Protein AF-G2ZJW9-F1 (afdb_monomer_lite)

pLDDT: mean 82.4, std 15.06, range [38.41, 94.12]

Foldseek 3Di:
DDDLVVLLVCLLCQEAEEAPDDDDLVSLVSSLVSLLVSV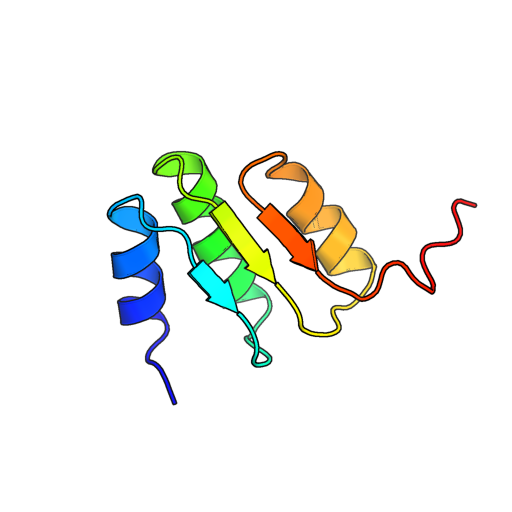YAYEYADDDDPVSVVVSCVSPRNYDYNDDCVPPDDD

Sequence (75 aa):
MAHPDVLLAIVQNGNDLTLTSAVSPDTLRRLANAAQQSGARLNVTTQLHPDLIRELLAFGKAISFVDGLANFKKD

Structure (mmCIF, N/CA/C/O backbone):
data_AF-G2ZJW9-F1
#
_entry.id   AF-G2ZJW9-F1
#
loop_
_atom_site.group_PDB
_atom_site.id
_atom_site.type_symbol
_atom_site.label_atom_id
_atom_site.label_alt_id
_atom_site.label_comp_id
_atom_site.label_asym_id
_atom_site.label_entity_id
_atom_site.label_seq_id
_atom_site.pdbx_PDB_ins_code
_atom_site.Cartn_x
_atom_site.Cartn_y
_atom_site.Cartn_z
_atom_site.occupancy
_atom_site.B_iso_or_equiv
_atom_site.auth_seq_id
_atom_site.auth_comp_id
_atom_site.auth_asym_id
_atom_site.auth_atom_id
_atom_site.pdbx_PDB_model_num
ATOM 1 N N . MET A 1 1 ? -12.546 -10.768 -10.475 1.00 51.38 1 MET A N 1
ATOM 2 C CA . MET A 1 1 ? -11.845 -9.487 -10.240 1.00 51.38 1 MET A CA 1
ATOM 3 C C . MET A 1 1 ? -12.356 -8.951 -8.912 1.00 51.38 1 MET A C 1
ATOM 5 O O . MET A 1 1 ? -13.569 -8.869 -8.767 1.00 51.38 1 MET A O 1
ATOM 9 N N . 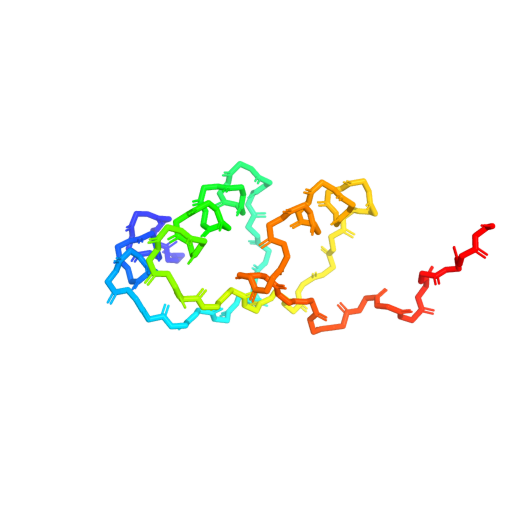ALA A 1 2 ? -11.497 -8.711 -7.918 1.00 59.44 2 ALA A N 1
ATOM 10 C CA . ALA A 1 2 ? -11.952 -8.126 -6.654 1.00 59.44 2 ALA A CA 1
ATOM 11 C C . ALA A 1 2 ? -12.454 -6.698 -6.917 1.00 59.44 2 ALA A C 1
ATOM 13 O O . ALA A 1 2 ? -11.774 -5.933 -7.601 1.00 59.44 2 ALA A O 1
ATOM 14 N N . HIS A 1 3 ? -13.645 -6.355 -6.422 1.00 78.00 3 HIS A N 1
ATOM 15 C CA . HIS A 1 3 ? -14.174 -5.003 -6.579 1.00 78.00 3 HIS A CA 1
ATOM 16 C C . HIS A 1 3 ? -13.318 -4.048 -5.728 1.00 78.00 3 HIS A C 1
ATOM 18 O O . HIS A 1 3 ? -13.098 -4.343 -4.549 1.00 78.00 3 HIS A O 1
ATOM 24 N N . PRO A 1 4 ? -12.831 -2.921 -6.275 1.00 79.31 4 PRO A N 1
ATOM 25 C CA . PRO A 1 4 ? -11.975 -1.984 -5.544 1.00 79.31 4 PRO A CA 1
ATOM 26 C C . PRO A 1 4 ? -12.620 -1.469 -4.249 1.00 79.31 4 PRO A C 1
ATOM 28 O O . PRO A 1 4 ? -11.914 -1.199 -3.283 1.00 79.31 4 PRO A O 1
ATOM 31 N N . ASP A 1 5 ? -13.951 -1.413 -4.187 1.00 85.38 5 ASP A N 1
ATOM 32 C CA . ASP A 1 5 ? -14.696 -1.025 -2.983 1.00 85.38 5 ASP A CA 1
ATOM 33 C C . ASP A 1 5 ? -14.580 -2.041 -1.840 1.00 85.38 5 ASP A C 1
ATOM 35 O O . ASP A 1 5 ? -14.521 -1.650 -0.678 1.00 85.38 5 ASP A O 1
ATOM 39 N N . VAL A 1 6 ? -14.476 -3.338 -2.148 1.00 89.31 6 VAL A N 1
ATOM 40 C CA . VAL A 1 6 ? -14.266 -4.374 -1.123 1.00 89.31 6 VAL A CA 1
ATOM 41 C C . VAL A 1 6 ? -12.858 -4.260 -0.548 1.00 89.31 6 VAL A C 1
ATOM 43 O O . VAL A 1 6 ? -12.681 -4.304 0.666 1.00 89.31 6 VAL A O 1
ATOM 46 N N . LEU A 1 7 ? -11.856 -4.051 -1.408 1.00 90.31 7 LEU A N 1
ATOM 47 C CA . LEU A 1 7 ? -10.473 -3.831 -0.974 1.00 90.31 7 LEU A CA 1
ATOM 48 C C . LEU A 1 7 ? -10.360 -2.576 -0.103 1.00 90.31 7 LEU A C 1
ATOM 50 O O . LEU A 1 7 ? -9.680 -2.590 0.922 1.00 90.31 7 LEU A O 1
ATOM 54 N N . LEU A 1 8 ? -11.069 -1.512 -0.482 1.00 91.75 8 LEU A N 1
ATOM 55 C CA . LEU A 1 8 ? -11.112 -0.274 0.282 1.00 91.75 8 LEU A CA 1
ATOM 56 C C . LEU A 1 8 ? -11.747 -0.482 1.657 1.00 91.75 8 LEU A C 1
ATOM 58 O O . LEU A 1 8 ? -11.170 -0.050 2.650 1.00 91.75 8 LEU A O 1
ATOM 62 N N . ALA A 1 9 ? -12.880 -1.184 1.727 1.00 92.00 9 ALA A N 1
ATOM 63 C CA . ALA A 1 9 ? -13.535 -1.489 2.993 1.00 92.00 9 ALA A CA 1
ATOM 64 C C . ALA A 1 9 ? -12.631 -2.320 3.920 1.00 92.00 9 ALA A C 1
ATOM 66 O O . ALA A 1 9 ? -12.557 -2.041 5.114 1.00 92.00 9 ALA A O 1
ATOM 67 N N . ILE A 1 10 ? -11.906 -3.310 3.389 1.00 90.56 10 ILE A N 1
ATOM 68 C CA . ILE A 1 10 ? -10.970 -4.137 4.171 1.00 90.56 10 ILE A CA 1
ATOM 69 C C . ILE A 1 10 ? -9.893 -3.261 4.824 1.00 90.56 10 ILE A C 1
ATOM 71 O O . ILE A 1 10 ? -9.703 -3.331 6.041 1.00 90.56 10 ILE A O 1
ATOM 75 N N . VAL A 1 11 ? -9.254 -2.399 4.028 1.00 92.62 11 VAL A N 1
ATOM 76 C CA . VAL A 1 11 ? -8.199 -1.492 4.500 1.00 92.62 11 VAL A CA 1
ATOM 77 C C . VAL A 1 11 ? -8.755 -0.467 5.484 1.00 92.62 11 VAL A C 1
ATOM 79 O O . VAL A 1 11 ? -8.167 -0.255 6.534 1.00 92.62 11 VAL A O 1
ATOM 82 N N . GLN A 1 12 ? -9.919 0.127 5.207 1.00 93.00 12 GLN A N 1
ATOM 83 C CA . GLN A 1 12 ? -10.562 1.091 6.110 1.00 93.00 12 GLN A CA 1
ATOM 84 C C . GLN A 1 12 ? -10.904 0.499 7.481 1.00 93.00 12 GLN A C 1
ATOM 86 O O . GLN A 1 12 ? -10.886 1.221 8.473 1.00 93.00 12 GLN A O 1
ATOM 91 N N . ASN A 1 13 ? -11.167 -0.807 7.552 1.00 92.38 13 ASN A N 1
ATOM 92 C CA . ASN A 1 13 ? -11.359 -1.519 8.815 1.00 92.38 13 ASN A CA 1
ATOM 93 C C . ASN A 1 13 ? -10.041 -1.806 9.567 1.00 92.38 13 ASN A C 1
ATOM 95 O O . ASN A 1 13 ? -10.061 -2.509 10.573 1.00 92.38 13 ASN A O 1
ATOM 99 N N . GLY A 1 14 ? -8.902 -1.288 9.096 1.00 90.44 14 GLY A N 1
ATOM 100 C CA . GLY A 1 14 ? -7.596 -1.465 9.733 1.00 90.44 14 GLY A CA 1
ATOM 101 C C . GLY A 1 14 ? -6.895 -2.774 9.371 1.00 90.44 14 GLY A C 1
ATOM 102 O O . GLY A 1 14 ? -5.904 -3.123 10.006 1.00 90.44 14 GLY A O 1
ATOM 103 N N . ASN A 1 15 ? -7.390 -3.514 8.373 1.00 93.88 15 ASN A N 1
ATOM 104 C CA . ASN A 1 15 ? -6.765 -4.768 7.960 1.00 93.88 15 ASN A CA 1
ATOM 105 C C . ASN A 1 15 ? -5.665 -4.512 6.936 1.00 93.88 15 ASN A C 1
ATOM 107 O O . ASN A 1 15 ? -5.879 -3.831 5.930 1.00 93.88 15 ASN A O 1
ATOM 111 N N . ASP A 1 16 ? -4.517 -5.142 7.159 1.00 92.81 16 ASP A N 1
ATOM 112 C CA . ASP A 1 16 ? -3.428 -5.146 6.195 1.00 92.81 16 ASP A CA 1
ATOM 113 C C . ASP A 1 16 ? -3.864 -5.830 4.893 1.00 92.81 16 ASP A C 1
ATOM 115 O O . ASP A 1 16 ? -4.540 -6.864 4.894 1.00 92.81 16 ASP A O 1
ATOM 119 N N . LEU A 1 17 ? -3.451 -5.264 3.761 1.00 91.06 17 LEU A N 1
ATOM 120 C CA . LEU A 1 17 ? -3.801 -5.760 2.436 1.00 91.06 17 LEU A CA 1
ATOM 121 C C . LEU A 1 17 ? -2.539 -5.987 1.612 1.00 91.06 17 LEU A C 1
ATOM 123 O O . LEU A 1 17 ? -1.704 -5.098 1.483 1.00 91.06 17 LEU A O 1
ATOM 127 N N . THR A 1 18 ? -2.422 -7.168 1.005 1.00 90.81 18 THR A N 1
ATOM 128 C CA . THR A 1 18 ? -1.345 -7.471 0.057 1.00 90.81 18 THR A CA 1
ATOM 129 C C . THR A 1 18 ? -1.907 -7.572 -1.355 1.00 90.81 18 THR A C 1
ATOM 131 O O . THR A 1 18 ? -2.739 -8.428 -1.647 1.00 90.81 18 THR A O 1
ATOM 134 N N . LEU A 1 19 ? -1.450 -6.685 -2.234 1.00 88.75 19 LEU A N 1
ATOM 135 C CA . LEU A 1 19 ? -1.811 -6.635 -3.642 1.00 88.75 19 LEU A CA 1
ATOM 136 C C . LEU A 1 19 ? -0.778 -7.403 -4.464 1.00 88.75 19 LEU A C 1
ATOM 138 O O . LEU A 1 19 ? 0.337 -6.933 -4.682 1.00 88.75 19 LEU A O 1
ATOM 142 N N . THR A 1 20 ? -1.185 -8.577 -4.942 1.00 85.25 20 THR A N 1
ATOM 143 C CA . THR A 1 20 ? -0.383 -9.445 -5.820 1.00 85.25 20 THR A CA 1
ATOM 144 C C . THR A 1 20 ? -0.724 -9.291 -7.300 1.00 85.25 20 THR A C 1
ATOM 146 O O . THR A 1 20 ? -0.096 -9.902 -8.158 1.00 85.25 20 THR A O 1
ATOM 149 N N . SER A 1 21 ? -1.741 -8.487 -7.611 1.00 83.19 21 SER A N 1
ATOM 150 C CA . SER A 1 21 ? -2.251 -8.257 -8.963 1.00 83.19 21 SER A CA 1
ATOM 151 C C . SER A 1 21 ? -2.234 -6.772 -9.286 1.00 83.19 21 SER A C 1
ATOM 153 O O . SER A 1 21 ? -2.486 -5.945 -8.407 1.00 83.19 21 SER A O 1
ATOM 155 N N . ALA A 1 22 ? -1.951 -6.439 -10.547 1.00 80.75 22 ALA A N 1
ATOM 156 C CA . ALA A 1 22 ? -1.940 -5.056 -10.996 1.00 80.75 22 ALA A CA 1
ATOM 157 C C . ALA A 1 22 ? -3.316 -4.409 -10.778 1.00 80.75 22 ALA A C 1
ATOM 159 O O . ALA A 1 22 ? -4.360 -4.979 -11.102 1.00 80.75 22 ALA A O 1
ATOM 160 N N .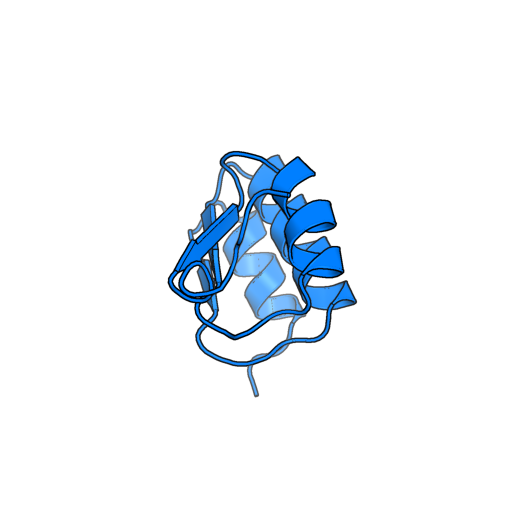 VAL A 1 23 ? -3.295 -3.198 -10.238 1.00 84.88 23 VAL A N 1
ATOM 161 C CA . VAL A 1 23 ? -4.461 -2.348 -9.994 1.00 84.88 23 VAL A CA 1
ATOM 162 C C . VAL A 1 23 ? -4.185 -0.971 -10.584 1.00 84.88 23 VAL A C 1
ATOM 164 O O . VAL A 1 23 ? -3.030 -0.586 -10.771 1.00 84.88 23 VAL A O 1
ATOM 167 N N . SER A 1 24 ? -5.239 -0.220 -10.898 1.00 88.31 24 SER A N 1
ATOM 168 C CA . SER A 1 24 ? -5.057 1.122 -11.446 1.00 88.31 24 SER A CA 1
ATOM 169 C C . SER A 1 24 ? -4.358 2.055 -10.439 1.00 88.31 24 SER A C 1
ATOM 171 O O . SER A 1 24 ? -4.588 1.929 -9.230 1.00 88.31 24 SER A O 1
ATOM 173 N N . PRO A 1 25 ? -3.553 3.028 -10.912 1.00 87.94 25 PRO A N 1
ATOM 174 C CA . PRO A 1 25 ? -2.899 4.016 -10.051 1.00 87.94 25 PRO A CA 1
ATOM 175 C C . PRO A 1 25 ? -3.871 4.754 -9.120 1.00 87.94 25 PRO A C 1
ATOM 177 O O . PRO A 1 25 ? -3.586 4.912 -7.936 1.00 87.94 25 PRO A O 1
ATOM 180 N N . ASP A 1 26 ? -5.056 5.132 -9.609 1.00 90.69 26 ASP A N 1
ATOM 181 C CA . ASP A 1 26 ? -6.086 5.776 -8.781 1.00 90.69 26 ASP A CA 1
ATOM 182 C C . ASP A 1 26 ? -6.602 4.875 -7.657 1.00 90.69 26 ASP A C 1
ATOM 184 O O . ASP A 1 26 ? -6.833 5.338 -6.538 1.00 90.69 26 ASP A O 1
ATOM 188 N N . THR A 1 27 ? -6.734 3.571 -7.913 1.00 90.25 27 THR A N 1
ATOM 189 C CA . THR A 1 27 ? -7.105 2.610 -6.867 1.00 90.25 27 THR A CA 1
ATOM 190 C C . THR A 1 27 ? -5.998 2.499 -5.824 1.00 90.25 27 THR A C 1
ATOM 192 O O . THR A 1 27 ? -6.291 2.529 -4.631 1.00 90.25 27 THR A O 1
ATOM 195 N N . LEU A 1 28 ? -4.728 2.444 -6.242 1.00 90.25 28 LEU A N 1
ATOM 196 C CA . LEU A 1 28 ? -3.588 2.418 -5.318 1.00 90.25 28 LEU A CA 1
ATOM 197 C C . LEU A 1 28 ? -3.538 3.652 -4.424 1.00 90.25 28 LEU A C 1
ATOM 199 O O . LEU A 1 28 ? -3.377 3.504 -3.217 1.00 90.25 28 LEU A O 1
ATOM 203 N N . ARG A 1 29 ? -3.736 4.849 -4.984 1.00 91.69 29 ARG A N 1
ATOM 204 C CA . ARG A 1 29 ? -3.785 6.104 -4.215 1.00 91.69 29 ARG A CA 1
ATOM 205 C C . ARG A 1 29 ? -4.883 6.073 -3.158 1.00 91.69 29 ARG A C 1
ATOM 207 O O . ARG A 1 29 ? -4.643 6.411 -2.001 1.00 91.69 29 ARG A O 1
ATOM 214 N N . ARG A 1 30 ? -6.084 5.626 -3.540 1.00 93.31 30 ARG A N 1
ATOM 215 C CA . ARG A 1 30 ? -7.217 5.494 -2.610 1.00 93.31 30 ARG A CA 1
ATOM 216 C C . ARG A 1 30 ? -6.921 4.489 -1.498 1.00 93.31 30 ARG A C 1
ATOM 218 O O . ARG A 1 30 ? -7.197 4.789 -0.340 1.00 93.31 30 ARG A O 1
ATOM 225 N N . LEU A 1 31 ? -6.344 3.335 -1.834 1.00 92.31 31 LEU A N 1
ATOM 226 C CA . LEU A 1 31 ? -5.979 2.302 -0.861 1.00 92.31 31 LEU A CA 1
ATOM 227 C C . LEU A 1 31 ? -4.852 2.761 0.071 1.00 92.31 31 LEU A C 1
ATOM 229 O O . LEU A 1 31 ? -4.951 2.546 1.272 1.00 92.31 31 LEU A O 1
ATOM 233 N N . ALA A 1 32 ? -3.822 3.432 -0.447 1.00 92.06 32 ALA A N 1
ATOM 234 C CA . ALA A 1 32 ? -2.720 3.966 0.352 1.00 92.06 32 ALA A CA 1
ATOM 235 C C . ALA A 1 32 ? -3.201 5.045 1.334 1.00 92.06 32 ALA A C 1
ATOM 237 O O . ALA A 1 32 ? -2.850 5.010 2.513 1.00 92.06 32 ALA A O 1
ATOM 238 N N . ASN A 1 33 ? -4.074 5.952 0.881 1.00 93.94 33 ASN A N 1
ATOM 239 C CA . ASN A 1 33 ? -4.697 6.945 1.752 1.00 93.94 33 ASN A CA 1
ATOM 240 C C . ASN A 1 33 ? -5.568 6.286 2.834 1.00 93.94 33 ASN A C 1
ATOM 242 O O . ASN A 1 33 ? -5.471 6.632 4.009 1.00 93.94 33 ASN A O 1
ATOM 246 N N . ALA A 1 34 ? -6.379 5.291 2.464 1.00 93.69 34 ALA A N 1
ATOM 247 C CA . ALA A 1 34 ? -7.177 4.541 3.430 1.00 93.69 34 ALA A CA 1
ATOM 248 C C . ALA A 1 34 ? -6.309 3.780 4.446 1.00 93.69 34 ALA A C 1
ATOM 250 O O . ALA A 1 34 ? -6.648 3.742 5.629 1.00 93.69 34 ALA A O 1
ATOM 251 N N . ALA A 1 35 ? -5.183 3.209 4.013 1.00 93.56 35 ALA A N 1
ATOM 252 C CA . ALA A 1 35 ? -4.240 2.516 4.886 1.00 93.56 35 ALA A CA 1
ATOM 253 C C . ALA A 1 35 ? -3.614 3.488 5.894 1.00 93.56 35 ALA A C 1
ATOM 255 O O . ALA A 1 35 ? -3.593 3.222 7.093 1.00 93.56 35 ALA A O 1
ATOM 256 N N . GLN A 1 36 ? -3.217 4.677 5.434 1.00 93.31 36 GLN A N 1
ATOM 257 C CA . GLN A 1 36 ? -2.687 5.724 6.305 1.00 93.31 36 GLN A CA 1
ATOM 258 C C . GLN A 1 36 ? -3.710 6.190 7.350 1.00 93.31 36 GLN A C 1
ATOM 260 O O . GLN A 1 36 ? -3.349 6.383 8.510 1.00 93.31 36 GLN A O 1
ATOM 265 N N . GLN A 1 37 ? -4.974 6.364 6.957 1.00 93.44 37 GLN A N 1
ATOM 266 C CA . GLN A 1 37 ? -6.035 6.824 7.859 1.00 93.44 37 GLN A CA 1
ATOM 267 C C . GLN A 1 37 ? -6.456 5.767 8.887 1.00 93.44 37 GLN A C 1
ATOM 269 O O . GLN A 1 37 ? -6.781 6.112 10.020 1.00 93.44 37 GLN A O 1
ATOM 274 N N . SER A 1 38 ? -6.460 4.493 8.499 1.00 93.50 38 SER A N 1
ATOM 275 C CA . SER A 1 38 ? -6.878 3.373 9.355 1.00 93.50 38 SER A CA 1
ATOM 276 C C . SER A 1 38 ? -5.745 2.791 10.206 1.00 93.50 38 SER A C 1
ATOM 278 O O . SER A 1 38 ? -6.006 2.048 11.148 1.00 93.50 38 SER A O 1
ATOM 280 N N . GLY A 1 39 ? -4.489 3.103 9.873 1.00 91.88 39 GLY A N 1
ATOM 281 C CA . GLY A 1 39 ? -3.309 2.473 10.466 1.00 91.88 39 GLY A CA 1
ATOM 282 C C . GLY A 1 39 ? -2.967 1.100 9.877 1.00 91.88 39 GLY A C 1
ATOM 283 O O . GLY A 1 39 ? -2.015 0.473 10.344 1.00 91.88 39 GLY A O 1
ATOM 284 N N . ALA A 1 40 ? -3.706 0.645 8.860 1.00 94.12 40 ALA A N 1
ATOM 285 C CA . ALA A 1 40 ? -3.396 -0.567 8.115 1.00 94.12 40 ALA A CA 1
ATOM 286 C C . ALA A 1 40 ? -2.119 -0.416 7.273 1.00 94.12 40 ALA A C 1
ATOM 288 O O . ALA A 1 40 ? -1.642 0.689 6.988 1.00 94.12 40 ALA A O 1
ATOM 289 N N . ARG A 1 41 ? -1.585 -1.548 6.814 1.00 92.62 41 ARG A N 1
ATOM 290 C CA . ARG A 1 41 ? -0.466 -1.616 5.872 1.00 92.62 41 ARG A CA 1
ATOM 291 C C . ARG A 1 41 ? -0.904 -2.165 4.528 1.00 92.62 41 ARG A C 1
ATOM 293 O O . ARG A 1 41 ? -1.526 -3.221 4.430 1.00 92.62 41 ARG A O 1
ATOM 300 N N . LEU A 1 42 ? -0.501 -1.472 3.474 1.00 91.81 42 LEU A N 1
ATOM 301 C CA . LEU A 1 42 ? -0.658 -1.909 2.099 1.00 91.81 42 LEU A CA 1
ATOM 302 C C . LEU A 1 42 ? 0.674 -2.457 1.579 1.00 91.81 42 LEU A C 1
ATOM 304 O O . LEU A 1 42 ? 1.637 -1.712 1.425 1.00 91.81 42 LEU A O 1
ATOM 308 N N . ASN A 1 43 ? 0.731 -3.745 1.268 1.00 90.12 43 ASN A N 1
ATOM 309 C CA . ASN A 1 43 ? 1.880 -4.361 0.612 1.00 90.12 43 ASN A CA 1
ATOM 310 C C . ASN A 1 43 ? 1.585 -4.503 -0.878 1.00 90.12 43 ASN A C 1
ATOM 312 O O . ASN A 1 43 ? 0.602 -5.133 -1.254 1.00 90.12 43 ASN A O 1
ATOM 316 N N . VAL A 1 44 ? 2.428 -3.948 -1.738 1.00 88.81 44 VAL A N 1
ATOM 317 C CA . VAL A 1 44 ? 2.271 -4.057 -3.191 1.00 88.81 44 VAL A CA 1
ATOM 318 C C . VAL A 1 44 ? 3.408 -4.894 -3.741 1.00 88.81 44 VAL A C 1
ATOM 320 O O . VAL A 1 44 ? 4.568 -4.527 -3.568 1.00 88.81 44 VAL A O 1
ATOM 323 N N . THR A 1 45 ? 3.083 -6.013 -4.388 1.00 84.69 45 THR A N 1
ATOM 324 C CA . THR A 1 45 ? 4.088 -6.945 -4.929 1.00 84.69 45 THR A CA 1
ATOM 325 C C . THR A 1 45 ? 4.198 -6.906 -6.449 1.00 84.69 45 THR A C 1
ATOM 327 O O . THR A 1 45 ? 4.820 -7.761 -7.075 1.00 84.69 45 THR A O 1
ATOM 330 N N . THR A 1 46 ? 3.511 -5.956 -7.070 1.00 80.50 46 THR A N 1
ATOM 331 C CA . THR A 1 46 ? 3.419 -5.824 -8.521 1.00 80.50 46 THR A CA 1
ATOM 332 C C . THR A 1 46 ? 4.357 -4.736 -9.001 1.00 80.50 46 THR A C 1
ATOM 334 O O . THR A 1 46 ? 4.512 -3.718 -8.328 1.00 80.50 46 THR A O 1
ATOM 337 N N . GLN A 1 47 ? 4.905 -4.893 -10.206 1.00 80.75 47 GLN A N 1
ATOM 338 C CA . GLN A 1 47 ? 5.701 -3.842 -10.830 1.00 80.75 47 GLN A CA 1
ATOM 339 C C . GLN A 1 47 ? 4.869 -2.568 -11.017 1.00 80.75 47 GLN A C 1
ATOM 341 O O . GLN A 1 47 ? 3.789 -2.594 -11.608 1.00 80.75 47 GLN A O 1
ATOM 346 N N . LEU A 1 48 ? 5.393 -1.452 -10.513 1.00 80.50 48 LEU A N 1
ATOM 347 C CA . LEU A 1 48 ? 4.820 -0.119 -10.663 1.00 80.50 48 LEU A CA 1
ATOM 348 C C . LEU A 1 48 ? 5.811 0.794 -11.379 1.00 80.50 48 LEU A C 1
ATOM 350 O O . LEU A 1 48 ? 7.025 0.602 -11.306 1.00 80.50 48 LEU A O 1
ATOM 354 N N . HIS A 1 49 ? 5.286 1.826 -12.035 1.00 83.62 49 HIS A N 1
ATOM 355 C CA . HIS A 1 49 ? 6.122 2.872 -12.607 1.00 83.62 49 HIS A CA 1
ATOM 356 C C . HIS A 1 49 ? 6.892 3.614 -11.492 1.00 83.62 49 HIS A C 1
ATOM 358 O O . HIS A 1 49 ? 6.283 3.926 -10.463 1.00 83.62 49 HIS A O 1
ATOM 364 N N . PRO A 1 50 ? 8.183 3.952 -11.674 1.00 81.38 50 PRO A N 1
ATOM 365 C CA . PRO A 1 50 ? 8.990 4.617 -10.647 1.00 81.38 50 PRO A CA 1
ATOM 366 C C . PRO A 1 50 ? 8.379 5.912 -10.101 1.00 81.38 50 PRO A C 1
ATOM 368 O O . PRO A 1 50 ? 8.458 6.162 -8.900 1.00 81.38 50 PRO A O 1
ATOM 371 N N . ASP A 1 51 ? 7.729 6.710 -10.952 1.00 86.38 51 ASP A N 1
ATOM 372 C CA . ASP A 1 51 ? 7.062 7.947 -10.519 1.00 86.38 51 ASP A CA 1
ATOM 373 C C . ASP A 1 51 ? 5.906 7.678 -9.553 1.00 86.38 51 ASP A C 1
ATOM 375 O O . ASP A 1 51 ? 5.763 8.371 -8.548 1.00 86.38 51 ASP A O 1
ATOM 379 N N . LEU A 1 52 ? 5.127 6.622 -9.805 1.00 85.31 52 LEU A N 1
ATOM 380 C CA . LEU A 1 52 ? 4.038 6.223 -8.918 1.00 85.31 52 LEU A CA 1
ATOM 381 C C . LEU A 1 52 ? 4.582 5.702 -7.584 1.00 85.31 52 LEU A C 1
ATOM 383 O O . LEU A 1 52 ? 4.013 5.993 -6.539 1.00 85.31 52 LEU A O 1
ATOM 387 N N . ILE A 1 53 ? 5.705 4.975 -7.595 1.00 86.06 53 ILE A N 1
ATOM 388 C CA . ILE A 1 53 ? 6.376 4.543 -6.359 1.00 86.06 53 ILE A CA 1
ATOM 389 C C . ILE A 1 53 ? 6.802 5.769 -5.544 1.00 86.06 53 ILE A C 1
ATOM 391 O O . ILE A 1 53 ? 6.524 5.827 -4.350 1.00 86.06 53 ILE A O 1
ATOM 395 N N . ARG A 1 54 ? 7.436 6.768 -6.175 1.00 86.50 54 ARG A N 1
ATOM 396 C CA . ARG A 1 54 ? 7.857 8.010 -5.501 1.00 86.50 54 ARG A CA 1
ATOM 397 C C . ARG A 1 54 ? 6.680 8.764 -4.892 1.00 86.50 54 ARG A C 1
ATOM 399 O O . ARG A 1 54 ? 6.785 9.215 -3.756 1.00 86.50 54 ARG A O 1
ATOM 406 N N . GLU A 1 55 ? 5.575 8.868 -5.623 1.00 88.62 55 GLU A N 1
ATOM 407 C CA . GLU A 1 55 ? 4.341 9.474 -5.120 1.00 88.62 55 GLU A CA 1
ATOM 408 C C . GLU A 1 55 ? 3.808 8.711 -3.899 1.00 88.62 55 GLU A C 1
ATOM 410 O O . GLU A 1 55 ? 3.531 9.298 -2.854 1.00 88.62 55 GLU A O 1
ATOM 415 N N . LEU A 1 56 ? 3.721 7.385 -4.001 1.00 87.62 56 LEU A N 1
ATOM 416 C CA . LEU A 1 56 ? 3.167 6.543 -2.949 1.00 87.62 56 LEU A CA 1
ATOM 417 C C . LEU A 1 56 ? 4.084 6.437 -1.714 1.00 87.62 56 LEU A C 1
ATOM 419 O O . LEU A 1 56 ? 3.596 6.236 -0.605 1.00 87.62 56 LEU A O 1
ATOM 423 N N . LEU A 1 57 ? 5.398 6.635 -1.853 1.00 86.06 57 LEU A N 1
ATOM 424 C CA . LEU A 1 57 ? 6.322 6.704 -0.713 1.00 86.06 57 LEU A CA 1
ATOM 425 C C . LEU A 1 57 ? 5.999 7.858 0.252 1.00 86.06 57 LEU A C 1
ATOM 427 O O . LEU A 1 57 ? 6.365 7.775 1.426 1.00 86.06 57 LEU A O 1
ATOM 431 N N . ALA A 1 58 ? 5.269 8.891 -0.188 1.00 88.06 58 ALA A N 1
ATOM 432 C CA . ALA A 1 58 ? 4.792 9.964 0.690 1.00 88.06 58 ALA A CA 1
ATOM 433 C C . ALA A 1 58 ? 3.848 9.460 1.802 1.00 88.06 58 ALA A C 1
ATOM 435 O O . ALA A 1 58 ? 3.770 10.073 2.866 1.00 88.06 58 ALA A O 1
ATOM 436 N N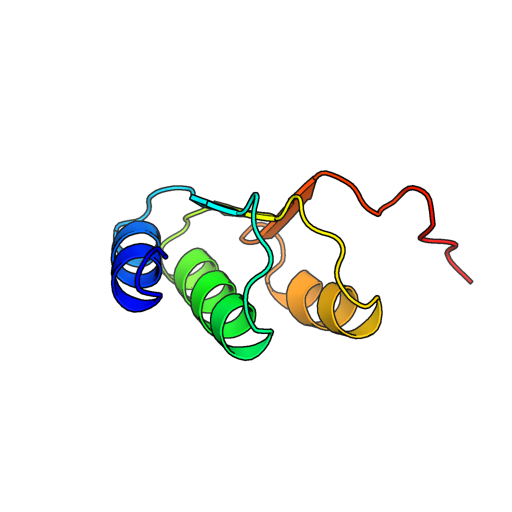 . PHE A 1 59 ? 3.184 8.316 1.596 1.00 86.31 59 PHE A N 1
ATOM 437 C CA . PHE A 1 59 ? 2.326 7.668 2.597 1.00 86.31 59 PHE A CA 1
ATOM 438 C C . PHE A 1 59 ? 3.133 6.917 3.677 1.00 86.31 59 PHE A C 1
ATOM 440 O O . PHE A 1 59 ? 2.574 6.429 4.665 1.00 86.31 59 PHE A O 1
ATOM 447 N N . GLY A 1 60 ? 4.461 6.847 3.532 1.00 86.56 60 GLY A N 1
ATOM 448 C CA . GLY A 1 60 ? 5.377 6.334 4.545 1.00 86.56 60 GLY A CA 1
ATOM 449 C C . GLY A 1 60 ? 5.072 4.893 4.954 1.00 86.56 60 GLY A C 1
ATOM 450 O O . GLY A 1 60 ? 4.969 4.005 4.116 1.00 86.56 60 GLY A O 1
ATOM 451 N N . LYS A 1 61 ? 4.921 4.654 6.265 1.00 84.69 61 LYS A N 1
ATOM 452 C CA . LYS A 1 61 ? 4.733 3.308 6.845 1.00 84.69 61 LYS A CA 1
ATOM 453 C C . LYS A 1 61 ? 3.431 2.611 6.423 1.00 84.69 61 LYS A C 1
ATOM 455 O O . LYS A 1 61 ? 3.301 1.416 6.672 1.00 84.69 61 LYS A O 1
ATOM 460 N N . ALA A 1 62 ? 2.482 3.342 5.837 1.00 88.44 62 ALA A N 1
ATOM 461 C CA . ALA A 1 62 ? 1.206 2.792 5.390 1.00 88.44 62 ALA A CA 1
ATOM 462 C C . ALA A 1 62 ? 1.335 1.946 4.116 1.00 88.44 62 ALA A C 1
ATOM 464 O O . ALA A 1 62 ? 0.442 1.155 3.826 1.00 88.44 62 ALA A O 1
ATOM 465 N N . ILE A 1 63 ? 2.430 2.089 3.360 1.00 88.44 63 ILE A N 1
ATOM 466 C CA . ILE A 1 63 ? 2.664 1.312 2.146 1.00 88.44 63 ILE A CA 1
ATOM 467 C C . ILE A 1 63 ? 4.069 0.710 2.126 1.00 88.44 63 ILE A C 1
ATOM 469 O O . ILE A 1 63 ? 5.042 1.311 2.574 1.00 88.44 63 ILE A O 1
ATOM 473 N N . SER A 1 64 ? 4.179 -0.513 1.624 1.00 87.50 64 SER A N 1
ATOM 474 C CA . SER A 1 64 ? 5.442 -1.211 1.400 1.00 87.50 64 SER A CA 1
ATOM 475 C C . SER A 1 64 ? 5.417 -1.881 0.034 1.00 87.50 64 SER A C 1
ATOM 477 O O . SER A 1 64 ? 4.395 -2.415 -0.393 1.00 87.50 64 SER A O 1
ATOM 479 N N . PHE A 1 65 ? 6.552 -1.863 -0.657 1.00 85.31 65 PHE A N 1
ATOM 480 C CA . PHE A 1 65 ? 6.695 -2.465 -1.979 1.00 85.31 65 PHE A CA 1
ATOM 481 C C . PHE A 1 65 ? 7.557 -3.713 -1.849 1.00 85.31 65 PHE A C 1
ATOM 483 O O . PHE A 1 65 ? 8.748 -3.627 -1.543 1.00 85.31 65 PHE A O 1
ATOM 490 N N . VAL A 1 66 ? 6.937 -4.874 -2.034 1.00 74.81 66 VAL A N 1
ATOM 491 C CA . VAL A 1 66 ? 7.607 -6.171 -1.972 1.00 74.81 66 VAL A CA 1
ATOM 492 C C . VAL A 1 66 ? 7.906 -6.584 -3.406 1.00 74.81 66 VAL A C 1
ATOM 494 O O . VAL A 1 66 ? 7.127 -7.269 -4.050 1.00 74.81 66 VAL A O 1
ATOM 497 N N . ASP A 1 67 ? 9.066 -6.134 -3.869 1.00 59.34 67 ASP A N 1
ATOM 498 C CA . ASP A 1 67 ? 9.722 -6.465 -5.136 1.00 59.34 67 ASP A CA 1
ATOM 499 C C . ASP A 1 67 ? 9.497 -5.507 -6.327 1.00 59.34 67 ASP A C 1
ATOM 501 O O . ASP A 1 67 ? 8.388 -5.125 -6.697 1.00 59.34 67 ASP A O 1
ATOM 505 N N . GLY A 1 68 ? 10.631 -5.073 -6.888 1.00 47.47 68 GLY A N 1
ATOM 506 C CA . GLY A 1 68 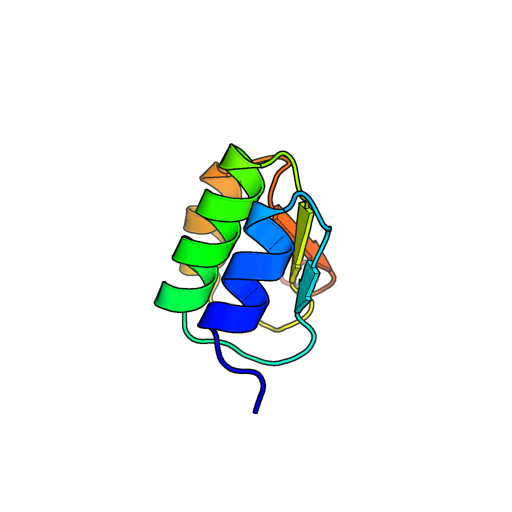? 10.809 -3.933 -7.801 1.00 47.47 68 GLY A CA 1
ATOM 507 C C . GLY A 1 68 ? 12.020 -3.044 -7.450 1.00 47.47 68 GLY A C 1
ATOM 508 O O . GLY A 1 68 ? 12.533 -2.322 -8.305 1.00 47.47 68 GLY A O 1
ATOM 509 N N . LEU A 1 69 ? 12.550 -3.145 -6.222 1.00 48.09 69 LEU A N 1
ATOM 510 C CA . LEU A 1 69 ? 13.783 -2.459 -5.789 1.00 48.09 69 LEU A CA 1
ATOM 511 C C . LEU A 1 69 ? 15.059 -2.982 -6.469 1.00 48.09 69 LEU A C 1
ATOM 513 O O . LEU A 1 69 ? 16.090 -2.320 -6.373 1.00 48.09 69 LEU A O 1
ATOM 517 N N . ALA A 1 70 ? 15.004 -4.094 -7.211 1.00 45.94 70 ALA A N 1
ATOM 518 C CA . ALA A 1 70 ? 16.137 -4.572 -8.008 1.00 45.94 70 ALA A CA 1
ATOM 519 C C . ALA A 1 70 ? 16.661 -3.520 -9.016 1.00 45.94 70 ALA A C 1
ATOM 521 O O . ALA A 1 70 ? 17.815 -3.603 -9.427 1.00 45.94 70 ALA A O 1
ATOM 522 N N . ASN A 1 71 ? 15.853 -2.506 -9.367 1.00 44.47 71 ASN A N 1
ATOM 523 C CA . ASN A 1 71 ? 16.215 -1.442 -10.311 1.00 44.47 71 ASN A CA 1
ATOM 524 C C . ASN A 1 71 ? 16.137 -0.010 -9.749 1.00 44.47 71 ASN A C 1
ATOM 526 O O . ASN A 1 71 ? 16.293 0.942 -10.515 1.00 44.47 71 ASN A O 1
ATOM 530 N N . PHE A 1 72 ? 15.931 0.196 -8.442 1.00 49.06 72 PHE A N 1
ATOM 531 C CA . PHE A 1 72 ? 15.981 1.552 -7.876 1.00 49.06 72 PHE A CA 1
ATOM 532 C C . PHE A 1 72 ? 17.444 1.984 -7.700 1.00 49.06 72 PHE A C 1
ATOM 534 O O . PHE A 1 72 ? 18.014 1.908 -6.612 1.00 49.06 72 PHE A O 1
ATOM 541 N N . LYS A 1 73 ? 18.083 2.413 -8.796 1.00 38.41 73 LYS A N 1
ATOM 542 C CA . LYS A 1 73 ? 19.344 3.151 -8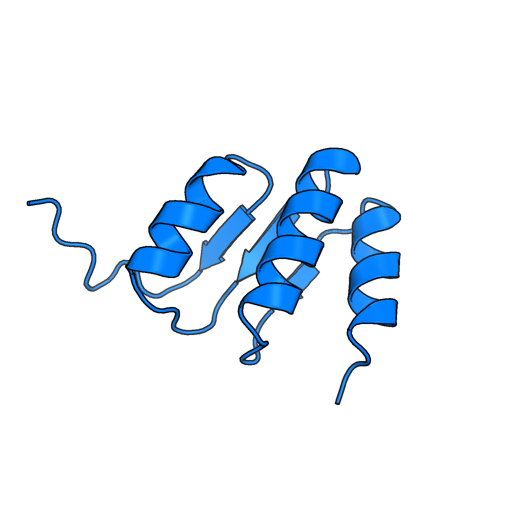.719 1.00 38.41 73 LYS A CA 1
ATOM 543 C C . LYS A 1 73 ? 19.043 4.553 -8.198 1.00 38.41 73 LYS A C 1
ATOM 545 O O . LYS A 1 73 ? 18.291 5.310 -8.805 1.00 38.41 73 LYS A O 1
ATOM 550 N N . LYS A 1 74 ? 19.607 4.848 -7.031 1.00 40.75 74 LYS A N 1
ATOM 551 C CA . LYS A 1 74 ? 19.713 6.193 -6.478 1.00 40.75 74 LYS A CA 1
ATOM 552 C C . LYS A 1 74 ? 20.693 6.952 -7.379 1.00 40.75 74 LYS A C 1
ATOM 554 O O . LYS A 1 74 ? 21.871 6.606 -7.376 1.00 40.75 74 LYS A O 1
ATOM 559 N N . ASP A 1 75 ? 20.167 7.850 -8.208 1.00 43.56 75 ASP A N 1
ATOM 560 C CA . ASP A 1 75 ? 20.963 8.869 -8.909 1.00 43.56 75 ASP A CA 1
ATOM 561 C C . ASP A 1 75 ? 21.577 9.830 -7.876 1.00 43.56 75 ASP A C 1
ATOM 563 O O . ASP A 1 75 ? 20.862 10.151 -6.888 1.00 43.56 75 ASP A O 1
#

Secondary structure (DSSP, 8-state):
---HHHHHHHHHTT--EEE-S---HHHHHHHHHHHHHHT--EEE-S---HHHHHHHGGGGGGEEE-S-GGG----

Organism: NCBI:txid741978

Radius of gyration: 11.85 Å; chains: 1; bounding box: 36×20×23 Å